Protein AF-A0AAJ5YZA1-F1 (afdb_monomer_lite)

Structure (mmCIF, N/CA/C/O backbone):
data_AF-A0AAJ5YZA1-F1
#
_entry.id   AF-A0AAJ5YZA1-F1
#
loop_
_atom_site.group_PDB
_atom_site.id
_atom_site.type_symbol
_atom_site.label_atom_id
_atom_site.label_alt_id
_atom_site.label_comp_id
_atom_site.label_asym_id
_atom_site.label_entity_id
_atom_site.label_seq_id
_atom_site.pdbx_PDB_ins_code
_atom_site.Cartn_x
_atom_site.Cartn_y
_atom_site.Cartn_z
_atom_site.occupancy
_atom_site.B_iso_or_equiv
_atom_site.auth_seq_id
_atom_site.auth_comp_id
_atom_site.auth_asym_id
_atom_site.auth_atom_id
_atom_site.pdbx_PDB_model_num
ATOM 1 N N . MET A 1 1 ? -11.174 7.517 15.464 1.00 89.62 1 MET A N 1
ATOM 2 C CA . MET A 1 1 ? -12.011 6.631 16.299 1.00 89.62 1 MET A CA 1
ATOM 3 C C . MET A 1 1 ? -11.257 6.288 17.574 1.00 89.62 1 MET A C 1
ATOM 5 O O . MET A 1 1 ? -10.063 6.029 17.494 1.00 89.62 1 MET A O 1
ATOM 9 N N . THR A 1 2 ? -11.923 6.316 18.726 1.00 92.19 2 THR A N 1
ATOM 10 C CA . THR A 1 2 ? -11.354 5.837 19.997 1.00 92.19 2 THR A CA 1
ATOM 11 C C . THR A 1 2 ? -11.747 4.372 20.177 1.00 92.19 2 THR A C 1
ATOM 13 O O . THR A 1 2 ? -12.907 4.040 19.956 1.00 92.19 2 THR A O 1
ATOM 16 N N . THR A 1 3 ? -10.789 3.511 20.509 1.00 94.38 3 THR A N 1
ATOM 17 C CA . THR A 1 3 ? -11.004 2.083 20.776 1.00 94.38 3 THR A CA 1
ATOM 18 C C . THR A 1 3 ? -11.439 1.871 22.223 1.00 94.38 3 THR A C 1
ATOM 20 O O . THR A 1 3 ? -11.205 2.720 23.083 1.00 94.38 3 THR A O 1
ATOM 23 N N . THR A 1 4 ? -11.990 0.701 22.522 1.00 91.44 4 THR A N 1
ATOM 24 C CA . THR A 1 4 ? -12.378 0.261 23.871 1.00 91.44 4 THR A CA 1
ATOM 25 C C . THR A 1 4 ? -11.196 0.292 24.848 1.00 91.44 4 THR A C 1
ATOM 27 O O . THR A 1 4 ? -11.354 0.604 26.022 1.00 91.44 4 THR A O 1
ATOM 30 N N . SER A 1 5 ? -9.976 0.061 24.351 1.00 90.81 5 SER A N 1
ATOM 31 C CA . SER A 1 5 ? -8.723 0.187 25.115 1.00 90.81 5 SER A CA 1
ATOM 32 C C . SER A 1 5 ? -8.217 1.631 25.297 1.00 90.81 5 SER A C 1
ATOM 34 O O . SER A 1 5 ? -7.087 1.831 25.739 1.00 90.81 5 SER A O 1
ATOM 36 N N . GLY A 1 6 ? -8.997 2.644 24.904 1.00 91.31 6 GLY A N 1
ATOM 37 C CA . GLY A 1 6 ? -8.654 4.069 25.012 1.00 91.31 6 GLY A CA 1
ATOM 38 C C . GLY A 1 6 ? -7.640 4.581 23.979 1.00 91.31 6 GLY A C 1
ATOM 39 O O . GLY A 1 6 ? -7.287 5.761 23.986 1.00 91.31 6 GLY A O 1
ATOM 40 N N . ARG A 1 7 ? -7.167 3.728 23.062 1.00 92.81 7 ARG A N 1
ATOM 41 C CA . ARG A 1 7 ? -6.244 4.111 21.980 1.00 92.81 7 ARG A CA 1
ATOM 42 C C . ARG A 1 7 ? -7.012 4.755 20.825 1.00 92.81 7 ARG A C 1
ATOM 44 O O . ARG A 1 7 ? -8.223 4.606 20.701 1.00 92.81 7 ARG A O 1
ATOM 51 N N . LYS A 1 8 ? -6.314 5.477 19.946 1.00 93.62 8 LYS A N 1
ATOM 52 C CA . LYS A 1 8 ? -6.928 6.118 18.773 1.00 93.62 8 LYS A CA 1
ATOM 53 C C . LYS A 1 8 ? -6.528 5.406 17.481 1.00 93.62 8 LYS A C 1
ATOM 55 O O . LYS A 1 8 ? -5.347 5.180 17.243 1.00 93.62 8 LYS A O 1
ATOM 60 N N . LEU A 1 9 ? -7.520 5.110 16.643 1.00 95.81 9 LEU A N 1
ATOM 61 C CA . LEU A 1 9 ? -7.365 4.732 15.237 1.00 95.81 9 LEU A CA 1
ATOM 62 C C . LEU A 1 9 ? -7.745 5.934 14.369 1.00 95.81 9 LEU A C 1
ATOM 64 O O . LEU A 1 9 ? -8.856 6.464 14.484 1.00 95.81 9 LEU A O 1
ATOM 68 N N . LEU A 1 10 ? -6.817 6.414 13.544 1.00 96.25 10 LEU A N 1
ATOM 69 C CA . LEU A 1 10 ? -7.027 7.605 12.725 1.00 96.25 10 LEU A CA 1
ATOM 70 C C . LEU A 1 10 ? -7.883 7.259 11.503 1.00 96.25 10 LEU A C 1
ATOM 72 O O . LEU A 1 10 ? -7.481 6.454 10.683 1.00 96.25 10 LEU A O 1
ATOM 76 N N . THR A 1 11 ? -9.053 7.881 11.374 1.00 96.19 11 THR A N 1
ATOM 77 C CA . THR A 1 11 ? -10.028 7.610 10.298 1.00 96.19 11 THR A CA 1
ATOM 78 C C . THR A 1 11 ? -10.224 8.825 9.388 1.00 96.19 11 THR A C 1
ATOM 80 O O . THR A 1 11 ? -11.327 9.071 8.910 1.00 96.19 11 THR A O 1
ATOM 83 N N . SER A 1 12 ? -9.194 9.652 9.228 1.00 96.19 12 SER A N 1
ATOM 84 C CA . SER A 1 12 ? -9.227 10.894 8.449 1.00 96.19 12 SER A CA 1
ATOM 85 C C . SER A 1 12 ? -7.903 11.116 7.717 1.00 96.19 12 SER A C 1
ATOM 87 O O . SER A 1 12 ? -6.911 10.428 7.974 1.00 96.19 12 SER A O 1
ATOM 89 N N . GLY A 1 13 ? -7.892 12.058 6.770 1.00 96.88 13 GLY A N 1
ATOM 90 C CA . GLY A 1 13 ? -6.732 12.307 5.913 1.00 96.88 13 GLY A CA 1
ATOM 91 C C . GLY A 1 13 ? -6.322 11.049 5.143 1.00 96.88 13 GLY A C 1
ATOM 92 O O . GLY A 1 13 ? -7.172 10.281 4.693 1.00 96.88 13 GLY A O 1
ATOM 93 N N . TRP A 1 14 ? -5.016 10.809 5.035 1.00 97.12 14 TRP A N 1
ATOM 94 C CA . TRP A 1 14 ? -4.467 9.637 4.349 1.00 97.12 14 TRP A CA 1
ATOM 95 C C . TRP A 1 14 ? -4.962 8.307 4.933 1.00 97.12 14 TRP A C 1
ATOM 97 O O . TRP A 1 14 ? -5.378 7.425 4.182 1.00 97.12 14 TRP A O 1
ATOM 107 N N . TRP A 1 15 ? -4.996 8.198 6.264 1.00 97.12 15 TRP A N 1
ATOM 108 C CA . TRP A 1 15 ? -5.462 7.004 6.982 1.00 97.12 15 TRP A CA 1
ATOM 109 C C . TRP A 1 15 ? -6.989 6.851 6.977 1.00 97.12 15 TRP A C 1
ATOM 111 O O . TRP A 1 15 ? -7.508 5.796 7.312 1.00 97.12 15 TRP A O 1
ATOM 121 N N . GLY A 1 16 ? -7.728 7.885 6.566 1.00 96.44 16 GLY A N 1
ATOM 122 C CA . GLY A 1 16 ? -9.155 7.781 6.254 1.00 96.44 16 GLY A CA 1
ATOM 123 C C . GLY A 1 16 ? -9.433 7.268 4.841 1.00 96.44 16 GLY A C 1
ATOM 124 O O . GLY A 1 16 ? -10.540 6.818 4.566 1.00 96.44 16 GLY A O 1
ATOM 125 N N . ARG A 1 17 ? -8.444 7.329 3.941 1.00 96.56 17 ARG A N 1
ATOM 126 C CA . ARG A 1 17 ? -8.588 6.923 2.537 1.00 96.56 17 ARG A CA 1
ATOM 127 C C . ARG A 1 17 ? -8.099 5.495 2.278 1.00 96.56 17 ARG A C 1
ATOM 129 O O . ARG A 1 17 ? -8.671 4.806 1.442 1.00 96.56 17 ARG A O 1
ATOM 136 N N . SER A 1 18 ? -7.071 5.045 2.992 1.00 97.69 18 SER A N 1
ATOM 137 C CA . SER A 1 18 ? -6.615 3.648 2.993 1.00 97.69 18 SER A CA 1
ATOM 138 C C . SER A 1 18 ? -5.948 3.315 4.324 1.00 97.69 18 SER A C 1
ATOM 140 O O . SER A 1 18 ? -5.539 4.220 5.050 1.00 97.69 18 SER A O 1
ATOM 142 N N . ARG A 1 19 ? -5.828 2.027 4.648 1.00 98.06 19 ARG A N 1
ATOM 143 C CA . ARG A 1 19 ? -5.186 1.571 5.884 1.00 98.06 19 ARG A CA 1
ATOM 144 C C . ARG A 1 19 ? -3.665 1.647 5.845 1.00 98.06 19 ARG A C 1
ATOM 146 O O . ARG A 1 19 ? -3.093 1.592 6.912 1.00 98.06 19 ARG A O 1
ATOM 153 N N . HIS A 1 20 ? -3.024 1.779 4.687 1.00 98.12 20 HIS A N 1
ATOM 154 C CA . HIS A 1 20 ? -1.570 1.900 4.529 1.00 98.12 20 HIS A CA 1
ATOM 155 C C . HIS A 1 20 ? -1.202 2.843 3.369 1.00 98.12 20 HIS A C 1
ATOM 157 O O . HIS A 1 20 ? -0.550 2.433 2.403 1.00 98.12 20 HIS A O 1
ATOM 163 N N . PRO A 1 21 ? -1.576 4.131 3.446 1.00 97.75 21 PRO A N 1
ATOM 164 C CA . PRO A 1 21 ? -1.237 5.117 2.416 1.00 97.75 21 PRO A CA 1
ATOM 165 C C . PRO A 1 21 ? 0.281 5.324 2.299 1.00 97.75 21 PRO A C 1
ATOM 167 O O . PRO A 1 21 ? 0.799 5.661 1.239 1.00 97.75 21 PRO A O 1
ATOM 170 N N . ASN A 1 22 ? 1.006 5.086 3.390 1.00 98.25 22 ASN A N 1
ATOM 171 C CA . ASN A 1 22 ? 2.460 5.100 3.437 1.00 98.25 22 ASN A CA 1
ATOM 172 C C . ASN A 1 22 ? 3.084 3.982 2.588 1.00 98.25 22 ASN A C 1
ATOM 174 O O . ASN A 1 22 ? 4.110 4.220 1.967 1.00 98.25 22 ASN A O 1
ATOM 178 N N . TYR A 1 23 ? 2.462 2.801 2.496 1.00 98.50 23 TYR A N 1
ATOM 179 C CA . TYR A 1 23 ? 2.981 1.720 1.646 1.00 98.50 23 TYR A CA 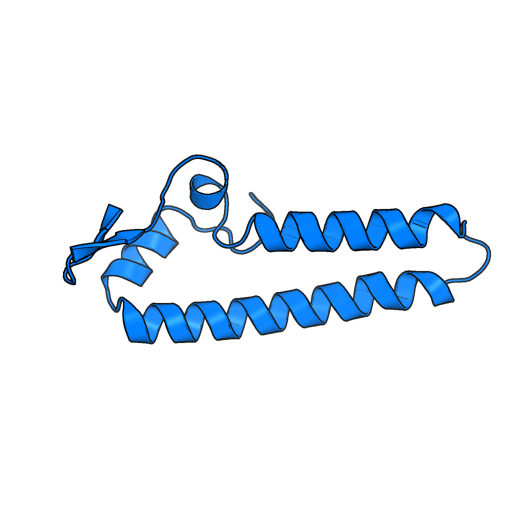1
ATOM 180 C C . TYR A 1 23 ? 2.797 2.047 0.162 1.00 98.50 23 TYR A C 1
ATOM 182 O O . TYR A 1 23 ? 3.663 1.729 -0.646 1.00 98.50 23 TYR A O 1
ATOM 190 N N . LEU A 1 24 ? 1.709 2.737 -0.198 1.00 97.88 24 LEU A N 1
ATOM 191 C CA . LEU A 1 24 ? 1.554 3.276 -1.548 1.00 97.88 24 LEU A CA 1
ATOM 192 C C . LEU A 1 24 ? 2.658 4.298 -1.862 1.00 97.88 24 LEU A C 1
ATOM 194 O O . LEU A 1 24 ? 3.251 4.239 -2.935 1.00 97.88 24 LEU A O 1
ATOM 198 N N . GLY A 1 25 ? 2.968 5.192 -0.917 1.00 98.12 25 GLY A N 1
ATOM 199 C CA . GLY A 1 25 ? 4.080 6.139 -1.042 1.00 98.12 25 GLY A CA 1
ATOM 200 C C . GLY A 1 25 ? 5.432 5.449 -1.255 1.00 98.12 25 GLY A C 1
ATOM 201 O O . GLY A 1 25 ? 6.137 5.777 -2.207 1.00 98.12 25 GLY A O 1
ATOM 202 N N . ASP A 1 26 ? 5.750 4.444 -0.435 1.00 98.25 26 ASP A N 1
ATOM 203 C CA . ASP A 1 26 ? 6.974 3.643 -0.573 1.00 98.25 26 ASP A CA 1
ATOM 204 C C . ASP A 1 26 ? 7.051 2.969 -1.952 1.00 98.25 26 ASP A C 1
ATOM 206 O O . ASP A 1 26 ? 8.097 2.965 -2.602 1.00 98.25 26 ASP A O 1
ATOM 210 N N . TRP A 1 27 ? 5.935 2.432 -2.449 1.00 98.38 27 TRP A N 1
ATOM 211 C CA . TRP A 1 27 ? 5.920 1.785 -3.758 1.00 98.38 27 TRP A CA 1
ATOM 212 C C . TRP A 1 27 ? 6.095 2.779 -4.916 1.00 98.38 27 TRP A C 1
ATOM 214 O O . TRP A 1 27 ? 6.818 2.485 -5.870 1.00 98.38 27 TRP A O 1
ATOM 224 N N . ILE A 1 28 ? 5.510 3.980 -4.814 1.00 98.44 28 ILE A N 1
ATOM 225 C CA . ILE A 1 28 ? 5.743 5.085 -5.761 1.00 98.44 28 ILE A CA 1
ATOM 226 C C . ILE A 1 28 ? 7.222 5.487 -5.766 1.00 98.44 28 ILE A C 1
ATOM 228 O O . ILE A 1 28 ? 7.792 5.706 -6.835 1.00 98.44 28 ILE A O 1
ATOM 232 N N . MET A 1 29 ? 7.870 5.540 -4.599 1.00 98.44 29 MET A N 1
ATOM 233 C CA . MET A 1 29 ? 9.312 5.786 -4.528 1.00 98.44 29 MET A CA 1
ATOM 234 C C . MET A 1 29 ? 10.114 4.693 -5.240 1.00 98.44 29 MET A C 1
ATOM 236 O O . MET A 1 29 ? 11.059 5.010 -5.959 1.00 98.44 29 MET A O 1
ATOM 240 N N . GLY A 1 30 ? 9.713 3.425 -5.112 1.00 98.06 30 GLY A N 1
ATOM 241 C CA . GLY A 1 30 ? 10.357 2.335 -5.841 1.00 98.06 30 GLY A CA 1
ATOM 242 C C . GLY A 1 30 ? 10.260 2.488 -7.360 1.00 98.06 30 GLY A C 1
ATOM 243 O O . GLY A 1 30 ? 11.248 2.285 -8.061 1.00 98.06 30 GLY A O 1
ATOM 244 N N . TRP A 1 31 ? 9.113 2.941 -7.873 1.00 98.50 31 TRP A N 1
ATOM 245 C CA . TRP A 1 31 ? 8.991 3.328 -9.281 1.00 98.50 31 TRP A CA 1
ATOM 246 C C . TRP A 1 31 ? 9.919 4.489 -9.650 1.00 98.50 31 TRP A C 1
ATOM 248 O O . TRP A 1 31 ? 10.586 4.426 -10.681 1.00 98.50 31 TRP A O 1
ATOM 258 N N . ALA A 1 32 ? 10.003 5.524 -8.810 1.00 98.44 32 ALA A N 1
ATOM 259 C CA . ALA A 1 32 ? 10.860 6.683 -9.056 1.00 98.44 32 ALA A CA 1
ATOM 260 C C . ALA A 1 32 ? 12.354 6.321 -9.146 1.00 98.44 32 ALA A C 1
ATOM 262 O O . ALA A 1 32 ? 13.095 6.988 -9.864 1.00 98.44 32 ALA A O 1
ATOM 263 N N . TRP A 1 33 ? 12.798 5.258 -8.468 1.00 97.75 33 TRP A N 1
ATOM 264 C CA . TRP A 1 33 ? 14.170 4.751 -8.582 1.00 97.75 33 TRP A CA 1
ATOM 265 C C . TRP A 1 33 ? 14.421 3.989 -9.885 1.00 97.75 33 TRP A C 1
ATOM 267 O O . TRP A 1 33 ? 15.508 4.088 -10.448 1.00 97.75 33 TRP A O 1
ATOM 277 N N . CYS A 1 34 ? 13.434 3.233 -10.371 1.00 98.25 34 CYS A N 1
ATOM 278 C CA . CYS A 1 34 ? 13.601 2.346 -11.525 1.00 98.25 34 CYS A CA 1
ATOM 279 C C . CYS A 1 34 ? 13.352 3.039 -12.872 1.00 98.25 34 CYS A C 1
ATOM 281 O O . CYS A 1 34 ? 14.023 2.720 -13.849 1.00 98.25 34 CYS A O 1
ATOM 283 N N . LEU A 1 35 ? 12.411 3.989 -12.941 1.00 98.31 35 LEU A N 1
ATOM 284 C CA . LEU A 1 35 ? 12.041 4.668 -14.193 1.00 98.31 35 LEU A CA 1
ATOM 285 C C . LEU A 1 35 ? 13.216 5.377 -14.906 1.00 98.31 35 LEU A C 1
ATOM 287 O O . LEU A 1 35 ? 13.283 5.294 -16.134 1.00 98.31 35 LEU A O 1
ATOM 291 N N . PRO A 1 36 ? 14.180 6.018 -14.207 1.00 98.38 36 PRO A N 1
ATOM 292 C CA . PRO A 1 36 ? 15.352 6.618 -14.852 1.00 98.38 36 PRO A CA 1
ATOM 293 C C . PRO A 1 36 ? 16.266 5.624 -15.583 1.00 98.38 36 PRO A C 1
ATOM 295 O O . PRO A 1 36 ? 17.060 6.043 -16.421 1.00 98.38 36 PRO A O 1
ATOM 298 N N . CYS A 1 37 ? 16.164 4.317 -15.312 1.00 97.94 37 CYS A N 1
ATOM 299 C CA . CYS A 1 37 ? 16.931 3.293 -16.024 1.00 97.94 37 CYS A CA 1
ATOM 300 C C . CYS A 1 37 ? 16.433 3.046 -17.463 1.00 97.94 37 CYS A C 1
ATOM 302 O O . CYS A 1 37 ? 17.056 2.281 -18.200 1.00 97.94 37 CYS A O 1
ATOM 304 N N . GLY A 1 38 ? 15.323 3.671 -17.873 1.00 97.31 38 GLY A N 1
ATOM 305 C CA . GLY A 1 38 ? 14.717 3.462 -19.186 1.00 97.31 38 GLY A CA 1
ATOM 306 C C . GLY A 1 38 ? 14.091 2.073 -19.327 1.00 97.31 38 GLY A C 1
ATOM 307 O O . GLY A 1 38 ? 13.776 1.416 -18.337 1.00 97.31 38 GLY A O 1
ATOM 308 N N . PHE A 1 39 ? 13.882 1.624 -20.566 1.00 97.88 39 PHE A N 1
ATOM 309 C CA . PHE A 1 39 ? 13.101 0.411 -20.871 1.00 97.88 39 PHE A CA 1
ATOM 310 C C . PHE A 1 39 ? 13.864 -0.622 -21.713 1.00 97.88 39 PHE A C 1
ATOM 312 O O . PHE A 1 39 ? 13.262 -1.534 -22.271 1.00 97.88 39 PHE A O 1
ATOM 319 N N . SER A 1 40 ? 15.189 -0.493 -21.822 1.00 97.94 40 SER A N 1
ATOM 320 C CA . SER A 1 40 ? 16.029 -1.420 -22.598 1.00 97.94 40 SER A CA 1
ATOM 321 C C . SER A 1 40 ? 16.186 -2.793 -21.938 1.00 97.94 40 SER A C 1
ATOM 323 O O . SER A 1 40 ? 16.498 -3.770 -22.613 1.00 97.94 40 SER A O 1
ATOM 325 N N . THR A 1 41 ? 15.975 -2.880 -20.623 1.00 97.25 41 THR A N 1
ATOM 326 C CA . THR A 1 41 ? 16.048 -4.124 -19.853 1.00 97.25 41 THR A CA 1
ATOM 327 C C . THR A 1 41 ? 15.021 -4.127 -18.717 1.00 97.25 41 THR A C 1
ATOM 329 O O . THR A 1 41 ? 14.808 -3.089 -18.085 1.00 97.25 41 THR A O 1
ATOM 332 N N . PRO A 1 42 ? 14.388 -5.276 -18.408 1.00 97.50 42 PRO A N 1
ATOM 333 C CA . PRO A 1 42 ? 13.435 -5.381 -17.304 1.00 97.50 42 PRO A CA 1
ATOM 334 C C . PRO A 1 42 ? 14.105 -5.470 -15.923 1.00 97.50 42 PRO A C 1
ATOM 336 O O . PRO A 1 42 ? 13.422 -5.338 -14.912 1.00 97.50 42 PRO A O 1
ATOM 339 N N . ILE A 1 43 ? 15.425 -5.689 -15.858 1.00 98.12 43 ILE A N 1
ATOM 340 C CA . ILE A 1 43 ? 16.147 -5.992 -14.611 1.00 98.12 43 ILE A CA 1
ATOM 341 C C . ILE A 1 43 ? 15.905 -4.954 -13.494 1.00 98.12 43 ILE A C 1
ATOM 343 O O . ILE A 1 43 ? 15.588 -5.377 -12.380 1.00 98.12 43 ILE A O 1
ATOM 347 N N . PRO A 1 44 ? 15.974 -3.626 -13.737 1.00 98.06 44 PRO A N 1
ATOM 348 C CA . PRO A 1 44 ? 15.716 -2.631 -12.693 1.00 98.06 44 PRO A CA 1
ATOM 349 C C . PRO A 1 44 ? 14.312 -2.746 -12.086 1.00 98.06 44 PRO A C 1
ATOM 351 O O . PRO A 1 44 ? 14.126 -2.515 -10.894 1.00 98.06 44 PRO A O 1
ATOM 354 N N . TYR A 1 45 ? 13.323 -3.153 -12.884 1.00 98.31 45 TYR A N 1
ATOM 355 C CA . TYR A 1 45 ? 11.920 -3.236 -12.478 1.00 98.31 45 TYR A CA 1
ATOM 356 C C . TYR A 1 45 ? 11.601 -4.476 -11.637 1.00 98.31 45 TYR A C 1
ATOM 358 O O . TYR A 1 45 ? 10.549 -4.514 -10.994 1.00 98.31 45 TYR A O 1
ATOM 366 N N . PHE A 1 46 ? 12.510 -5.456 -11.541 1.00 98.19 46 PHE A N 1
ATOM 367 C CA . PHE A 1 46 ? 12.358 -6.537 -10.563 1.00 98.19 46 PHE A CA 1
ATOM 368 C C . PHE A 1 46 ? 12.284 -6.009 -9.131 1.00 98.19 46 PHE A C 1
ATOM 370 O O . PHE A 1 46 ? 11.574 -6.596 -8.317 1.00 98.19 46 PHE A O 1
ATOM 377 N N . TYR A 1 47 ? 12.929 -4.874 -8.835 1.00 98.12 47 TYR A N 1
ATOM 378 C CA . TYR A 1 47 ? 12.798 -4.214 -7.539 1.00 98.12 47 TYR A CA 1
ATOM 379 C C . TYR A 1 47 ? 11.347 -3.810 -7.247 1.00 98.12 47 TYR A C 1
ATOM 381 O O . TYR A 1 47 ? 10.827 -4.128 -6.180 1.00 98.12 47 TYR A O 1
ATOM 389 N N . VAL A 1 48 ? 10.66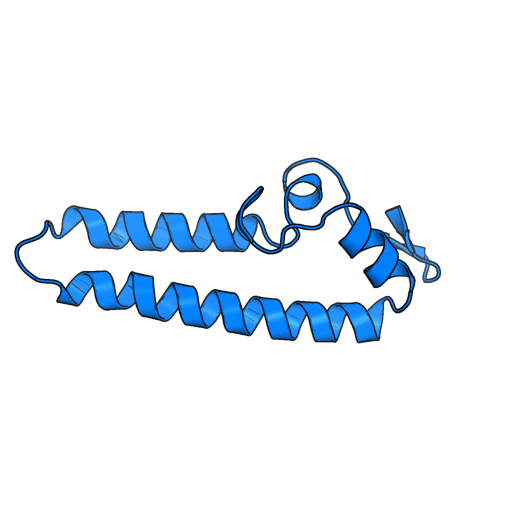5 -3.176 -8.206 1.00 98.19 48 VAL A N 1
ATOM 390 C CA . VAL A 1 48 ? 9.266 -2.743 -8.062 1.00 98.19 48 VAL A CA 1
ATOM 391 C C . VAL A 1 48 ? 8.341 -3.930 -7.794 1.00 98.19 48 VAL A C 1
ATOM 393 O O . VAL A 1 48 ? 7.463 -3.845 -6.931 1.00 98.19 48 VAL A O 1
ATOM 396 N N . VAL A 1 49 ? 8.543 -5.036 -8.517 1.00 98.44 49 VAL A N 1
ATOM 397 C CA . VAL A 1 49 ? 7.753 -6.267 -8.365 1.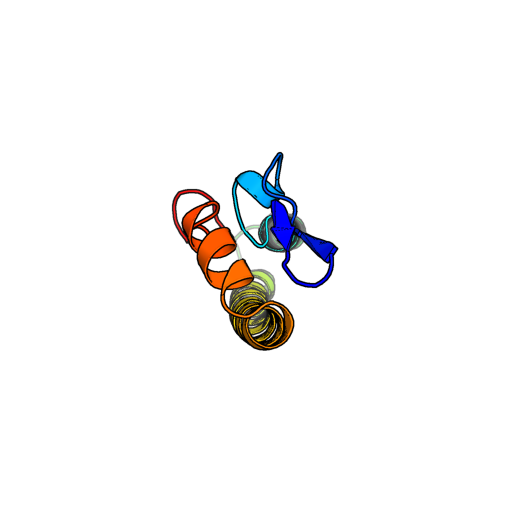00 98.44 49 VAL A CA 1
ATOM 398 C C . VAL A 1 49 ? 8.006 -6.906 -7.003 1.00 98.44 49 VAL A C 1
ATOM 400 O O . VAL A 1 49 ? 7.063 -7.162 -6.256 1.00 98.44 49 VAL A O 1
ATOM 403 N N . TYR A 1 50 ? 9.276 -7.115 -6.649 1.00 98.44 50 TYR A N 1
ATOM 404 C CA . TYR A 1 50 ? 9.671 -7.631 -5.340 1.00 98.44 50 TYR A CA 1
ATOM 4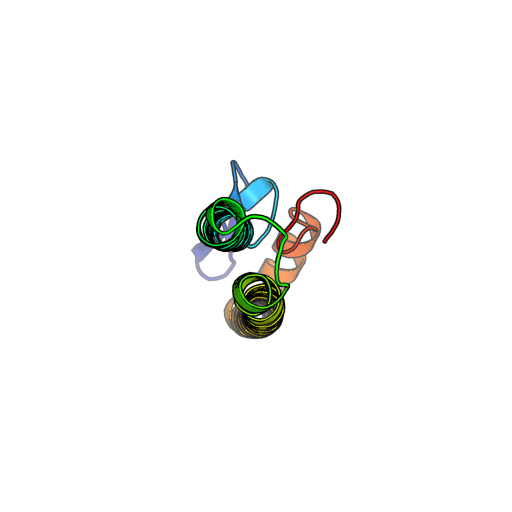05 C C . TYR A 1 50 ? 9.071 -6.791 -4.208 1.00 98.44 50 TYR A C 1
ATOM 407 O O . TYR A 1 50 ? 8.490 -7.331 -3.263 1.00 98.44 50 TYR A O 1
ATOM 415 N N . PHE A 1 51 ? 9.164 -5.466 -4.318 1.00 98.38 51 PHE A N 1
ATOM 416 C CA . PHE A 1 51 ? 8.718 -4.571 -3.266 1.00 98.38 51 PHE A CA 1
ATOM 417 C C . PHE A 1 51 ? 7.191 -4.545 -3.139 1.00 98.38 51 PHE A C 1
ATOM 419 O O . PHE A 1 51 ? 6.686 -4.523 -2.018 1.00 98.38 51 PHE A O 1
ATOM 426 N N . ALA A 1 52 ? 6.448 -4.673 -4.244 1.00 98.25 52 ALA A N 1
ATOM 427 C CA . ALA A 1 52 ? 4.997 -4.861 -4.205 1.00 98.25 52 ALA A CA 1
ATOM 428 C C . ALA A 1 52 ? 4.603 -6.112 -3.399 1.00 98.25 52 ALA A C 1
ATOM 430 O O . ALA A 1 52 ? 3.749 -6.033 -2.513 1.00 98.25 52 ALA A O 1
ATOM 431 N N . VAL A 1 53 ? 5.257 -7.254 -3.655 1.00 98.56 53 VAL A N 1
ATOM 432 C CA . VAL A 1 53 ? 4.999 -8.509 -2.923 1.00 98.56 53 VAL A CA 1
ATOM 433 C C . VAL A 1 53 ? 5.354 -8.363 -1.442 1.00 98.56 53 VAL A C 1
ATOM 435 O O . VAL A 1 53 ? 4.590 -8.790 -0.572 1.00 98.56 53 VAL A O 1
ATOM 438 N N . LEU A 1 54 ? 6.482 -7.717 -1.137 1.00 98.56 54 LEU A N 1
ATOM 439 C CA . LEU A 1 54 ? 6.898 -7.452 0.238 1.00 98.56 54 LEU A CA 1
ATOM 440 C C . LEU A 1 54 ? 5.870 -6.592 0.981 1.00 98.56 54 LEU A C 1
ATOM 442 O O . LEU A 1 54 ? 5.495 -6.929 2.106 1.00 98.56 54 LEU A O 1
ATOM 446 N N . LEU A 1 55 ? 5.404 -5.500 0.371 1.00 98.44 55 LEU A N 1
ATOM 447 C CA . LEU A 1 55 ? 4.431 -4.588 0.974 1.00 98.44 55 LEU A CA 1
ATOM 448 C C . LEU A 1 55 ? 3.070 -5.256 1.166 1.00 98.44 55 LEU A C 1
ATOM 450 O O . LEU A 1 55 ? 2.466 -5.086 2.223 1.00 98.44 55 LEU A O 1
ATOM 454 N N . TRP A 1 56 ? 2.629 -6.071 0.207 1.00 98.44 56 TRP A N 1
ATOM 455 C CA . TRP A 1 56 ? 1.426 -6.893 0.337 1.00 98.44 56 TRP A CA 1
ATOM 456 C C . TRP A 1 56 ? 1.517 -7.841 1.540 1.00 98.44 56 TRP A C 1
ATOM 458 O O . TRP A 1 56 ? 0.684 -7.814 2.447 1.00 98.44 56 TRP A O 1
ATOM 468 N N . HIS A 1 57 ? 2.578 -8.648 1.612 1.00 98.62 57 HIS A N 1
ATOM 469 C CA . HIS A 1 57 ? 2.764 -9.572 2.729 1.00 98.62 57 HIS A CA 1
ATOM 470 C C . HIS A 1 57 ? 2.870 -8.829 4.073 1.00 98.62 57 HIS A C 1
ATOM 472 O O . HIS A 1 57 ? 2.295 -9.249 5.081 1.00 98.62 57 HIS A O 1
ATOM 478 N N . ARG A 1 58 ? 3.561 -7.682 4.088 1.00 98.56 58 ARG A N 1
ATOM 479 C CA . ARG A 1 58 ? 3.679 -6.820 5.268 1.00 98.56 58 ARG A CA 1
ATOM 480 C C . ARG A 1 58 ? 2.317 -6.312 5.738 1.00 98.56 58 ARG A C 1
ATOM 482 O O . ARG A 1 58 ? 2.040 -6.392 6.931 1.00 98.56 58 ARG A O 1
ATOM 489 N N . GLN A 1 59 ? 1.478 -5.842 4.821 1.00 98.31 59 GLN A N 1
ATOM 490 C CA . GLN A 1 59 ? 0.119 -5.385 5.108 1.00 98.31 59 GLN A CA 1
ATOM 491 C C . GLN A 1 59 ? -0.754 -6.508 5.684 1.00 98.31 59 GLN A C 1
ATOM 493 O O . GLN A 1 59 ? -1.550 -6.250 6.582 1.00 98.31 59 GLN A O 1
ATOM 498 N N . LEU A 1 60 ? -0.624 -7.752 5.208 1.00 98.25 60 LEU A N 1
ATOM 499 C CA . LEU A 1 60 ? -1.405 -8.877 5.747 1.00 98.25 60 LEU A CA 1
ATOM 500 C C . LEU A 1 60 ? -1.029 -9.164 7.200 1.00 98.25 60 LEU A C 1
ATOM 502 O O . LEU A 1 60 ? -1.900 -9.339 8.051 1.00 98.25 60 LEU A O 1
ATOM 506 N N . ARG A 1 61 ? 0.274 -9.169 7.489 1.00 98.44 61 ARG A N 1
ATOM 507 C CA . ARG A 1 61 ? 0.784 -9.383 8.844 1.00 98.44 61 ARG A CA 1
ATOM 508 C C . ARG A 1 61 ? 0.400 -8.246 9.792 1.00 9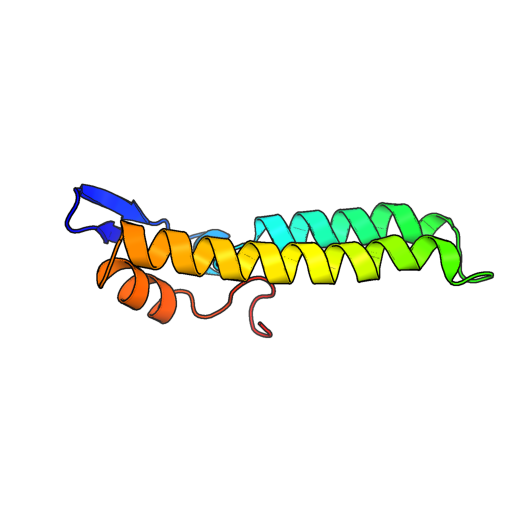8.44 61 ARG A C 1
ATOM 510 O O . ARG A 1 61 ? 0.107 -8.511 10.954 1.00 98.44 61 ARG A O 1
ATOM 517 N N . ASP A 1 62 ? 0.405 -7.002 9.314 1.00 98.12 62 ASP A N 1
ATOM 518 C CA . ASP A 1 62 ? 0.002 -5.852 10.129 1.00 98.12 62 ASP A CA 1
ATOM 519 C C . ASP A 1 62 ? -1.506 -5.860 10.427 1.00 98.12 62 ASP A C 1
ATOM 521 O O . ASP A 1 62 ? -1.907 -5.572 11.554 1.00 98.12 62 ASP A O 1
ATOM 525 N N . ASP A 1 63 ? -2.339 -6.286 9.468 1.00 97.50 63 ASP A N 1
ATOM 526 C CA . ASP A 1 63 ? -3.785 -6.463 9.668 1.00 97.50 63 ASP A CA 1
ATOM 527 C C . ASP A 1 63 ? -4.084 -7.538 10.728 1.00 97.50 63 ASP A C 1
ATOM 529 O O . ASP A 1 63 ? -4.899 -7.311 11.622 1.00 97.50 63 ASP A O 1
ATOM 533 N N . ASP A 1 64 ? -3.376 -8.674 10.694 1.00 98.00 64 ASP A N 1
ATOM 534 C CA . ASP A 1 64 ? -3.484 -9.728 11.715 1.00 98.00 64 ASP A CA 1
ATOM 535 C C . ASP A 1 64 ? -3.049 -9.229 13.106 1.00 98.00 64 ASP A C 1
ATOM 537 O O . ASP A 1 64 ? -3.759 -9.419 14.099 1.00 98.00 64 ASP A O 1
ATOM 541 N N . ALA A 1 65 ? -1.922 -8.515 13.185 1.00 97.94 65 ALA A N 1
ATOM 542 C CA . ALA A 1 65 ? -1.445 -7.924 14.433 1.00 97.94 65 ALA A CA 1
ATOM 543 C C . ALA A 1 65 ? -2.431 -6.882 14.994 1.00 97.94 65 ALA A C 1
ATOM 545 O O . ALA A 1 65 ? -2.712 -6.870 16.198 1.00 97.94 65 ALA A O 1
ATOM 546 N N . CYS A 1 66 ? -2.999 -6.029 14.138 1.00 97.06 66 CYS A N 1
ATOM 547 C CA . CYS A 1 66 ? -3.987 -5.031 14.534 1.00 97.06 66 CYS A CA 1
ATOM 548 C C . CYS A 1 66 ? -5.313 -5.669 14.955 1.00 97.06 66 CYS A C 1
ATOM 550 O O . CYS A 1 66 ? -5.883 -5.247 15.963 1.00 97.06 66 CYS A O 1
ATOM 552 N N . ARG A 1 67 ? -5.771 -6.728 14.277 1.00 96.88 67 ARG A N 1
ATOM 553 C CA . ARG A 1 67 ? -6.963 -7.478 14.693 1.00 96.88 67 ARG A CA 1
ATOM 554 C C . ARG A 1 67 ? -6.770 -8.116 16.068 1.00 96.88 67 ARG A C 1
ATOM 556 O O . ARG A 1 67 ? -7.645 -7.981 16.918 1.00 96.88 67 ARG A O 1
ATOM 563 N N . LYS A 1 68 ? -5.606 -8.716 16.339 1.00 96.81 68 LYS A N 1
ATOM 564 C CA . LYS A 1 68 ? -5.259 -9.247 17.674 1.00 96.81 68 LYS A CA 1
ATOM 565 C C . LYS A 1 68 ? -5.210 -8.154 18.747 1.00 96.81 68 LYS A C 1
ATOM 567 O O . LYS A 1 68 ? -5.602 -8.389 19.884 1.00 96.81 68 LYS A O 1
ATOM 572 N N . LYS A 1 69 ? -4.738 -6.954 18.396 1.00 95.62 69 LYS A N 1
ATOM 573 C CA . LYS A 1 69 ? -4.544 -5.831 19.331 1.00 95.62 69 LYS A CA 1
ATOM 574 C C . LYS A 1 69 ? -5.816 -5.034 19.633 1.00 95.62 69 LYS A C 1
ATOM 576 O O . LYS A 1 69 ? -5.964 -4.543 20.752 1.00 95.62 69 LYS A O 1
ATOM 581 N N . TYR A 1 70 ? -6.675 -4.828 18.638 1.00 96.44 70 TYR A N 1
ATOM 582 C CA . TYR A 1 70 ? -7.845 -3.947 18.728 1.00 96.44 70 TYR A CA 1
ATOM 583 C C . TYR A 1 70 ? -9.180 -4.705 18.663 1.00 96.44 70 TYR A C 1
ATOM 585 O O . TYR A 1 70 ? -10.216 -4.116 18.960 1.00 96.44 70 TYR A O 1
ATOM 593 N N . GLY A 1 71 ? -9.179 -5.996 18.317 1.00 95.88 71 GLY A N 1
ATOM 594 C CA . GLY A 1 71 ? -10.380 -6.831 18.294 1.00 95.88 71 GLY A CA 1
ATOM 595 C C . GLY A 1 71 ? -11.486 -6.236 17.421 1.00 95.88 71 GLY A C 1
ATOM 596 O O . GLY A 1 71 ? -11.231 -5.792 16.302 1.00 95.88 71 GLY A O 1
ATOM 597 N N . ALA A 1 72 ? -12.705 -6.170 17.960 1.00 97.00 72 ALA A N 1
ATOM 598 C CA . ALA A 1 72 ? -13.882 -5.661 17.251 1.00 97.00 72 ALA A CA 1
ATOM 599 C C . ALA A 1 72 ? -13.739 -4.200 16.777 1.00 97.00 72 ALA A C 1
ATOM 601 O O . ALA A 1 72 ? -14.316 -3.825 15.754 1.00 97.00 72 ALA A O 1
ATOM 602 N N . ASP A 1 73 ? -12.938 -3.376 17.465 1.00 97.56 73 ASP A N 1
ATOM 603 C CA . ASP A 1 73 ? -12.677 -1.999 17.032 1.00 97.56 73 ASP A CA 1
ATOM 604 C C . ASP A 1 73 ? -11.900 -1.959 15.708 1.00 97.56 73 ASP A C 1
ATOM 606 O O . ASP A 1 73 ? -12.091 -1.038 14.907 1.00 97.56 73 ASP A O 1
ATOM 610 N N . TRP A 1 74 ? -11.058 -2.969 15.447 1.00 97.81 74 TRP A N 1
ATOM 611 C CA . TRP A 1 74 ? -10.381 -3.114 14.159 1.00 97.81 74 TRP A CA 1
ATOM 612 C C . TRP A 1 74 ? -11.373 -3.398 13.038 1.00 97.81 74 TRP A C 1
ATOM 614 O O . TRP A 1 74 ? -11.279 -2.797 11.974 1.00 97.81 74 TRP A O 1
ATOM 624 N N . ASP A 1 75 ? -12.366 -4.255 13.274 1.00 97.31 75 ASP A N 1
ATOM 625 C CA . ASP A 1 75 ? -13.367 -4.575 12.255 1.00 97.31 75 ASP A CA 1
ATOM 626 C C . ASP A 1 75 ? -14.217 -3.348 11.904 1.00 97.31 75 ASP A C 1
ATOM 628 O O . ASP A 1 75 ? -14.520 -3.109 10.734 1.00 97.31 75 ASP A O 1
ATOM 632 N N . VAL A 1 76 ? -14.557 -2.519 12.897 1.00 97.25 76 VAL A N 1
ATOM 633 C CA . VAL A 1 76 ? -15.228 -1.229 12.666 1.00 97.25 76 VAL A CA 1
ATOM 634 C C . VAL A 1 76 ? -14.331 -0.279 11.872 1.00 97.25 76 VAL A C 1
ATOM 636 O O . VAL A 1 76 ? -14.802 0.375 10.937 1.00 97.25 76 VAL A O 1
ATOM 639 N N . TYR A 1 77 ? -13.040 -0.216 12.203 1.00 97.62 77 TYR A N 1
ATOM 640 C CA . TYR A 1 77 ? -12.066 0.573 11.453 1.00 97.62 77 TYR A CA 1
ATOM 641 C C . TYR A 1 77 ? -11.959 0.114 9.992 1.00 97.62 77 TYR A C 1
ATOM 643 O O . TYR A 1 77 ? -12.066 0.937 9.083 1.00 97.62 77 TYR A O 1
ATOM 651 N N . CYS A 1 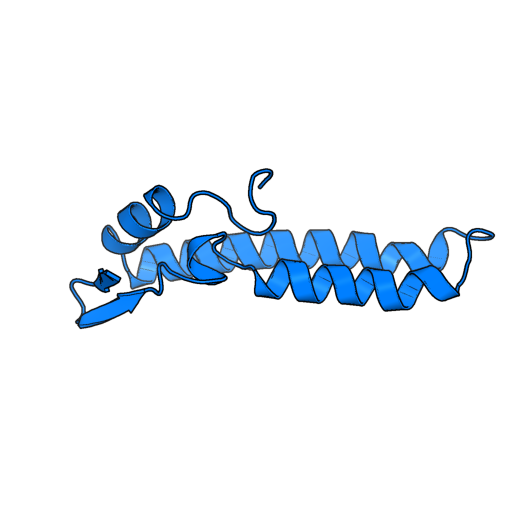78 ? -11.861 -1.194 9.753 1.00 97.25 78 CYS A N 1
ATOM 652 C CA . CYS A 1 78 ? -11.793 -1.786 8.420 1.00 97.25 78 CYS A CA 1
ATOM 653 C C . CYS A 1 78 ? -13.057 -1.540 7.591 1.00 97.25 78 CYS A C 1
ATOM 655 O O . CYS A 1 78 ? -12.949 -1.365 6.382 1.00 97.25 78 CYS A O 1
ATOM 657 N N . ARG A 1 79 ? -14.245 -1.468 8.209 1.00 97.31 79 ARG A N 1
ATOM 658 C CA . ARG A 1 79 ? -15.480 -1.067 7.508 1.00 97.31 79 ARG A CA 1
ATOM 659 C C . ARG A 1 79 ? -15.474 0.409 7.110 1.00 97.31 79 ARG A C 1
ATOM 661 O O . ARG A 1 79 ? -15.995 0.751 6.056 1.00 97.31 79 ARG A O 1
ATOM 668 N N . ARG A 1 80 ? -14.904 1.285 7.946 1.00 96.75 80 ARG A N 1
ATOM 669 C CA . ARG A 1 80 ? -14.806 2.727 7.655 1.00 96.75 80 ARG A CA 1
ATOM 670 C C . ARG A 1 80 ? -13.761 3.039 6.590 1.00 96.75 80 ARG A C 1
ATOM 672 O O . ARG A 1 80 ? -13.970 3.936 5.785 1.00 96.75 80 ARG A O 1
ATOM 679 N N . VAL A 1 81 ? -12.647 2.317 6.607 1.00 97.81 81 VAL A N 1
ATOM 680 C CA . VAL A 1 81 ? -11.521 2.510 5.691 1.00 97.81 81 VAL A CA 1
ATOM 681 C C . VAL A 1 81 ? -11.272 1.181 4.981 1.00 97.81 81 VAL A C 1
ATOM 683 O O . VAL A 1 81 ? -10.386 0.449 5.410 1.00 97.81 81 VAL A O 1
ATOM 686 N N . PRO A 1 82 ? -12.067 0.813 3.954 1.00 97.19 82 PRO A N 1
ATOM 687 C CA . PRO A 1 82 ? -12.066 -0.537 3.376 1.00 97.19 82 PRO A CA 1
ATOM 688 C C . PRO A 1 82 ? -10.782 -0.885 2.620 1.00 97.19 82 PRO A C 1
ATOM 690 O O . PRO A 1 82 ? -10.352 -2.043 2.661 1.00 97.19 82 PRO A O 1
ATOM 693 N N . TYR A 1 83 ? -10.153 0.112 1.998 1.00 98.19 83 TYR A N 1
ATOM 694 C CA . TYR A 1 83 ? -8.952 -0.057 1.185 1.00 98.19 83 TYR A CA 1
ATOM 695 C C . TYR A 1 83 ? -7.708 -0.246 2.048 1.00 98.19 83 TYR A C 1
ATOM 697 O O . TYR A 1 83 ? -7.508 0.455 3.042 1.00 98.19 83 TYR A O 1
ATOM 705 N N . ARG A 1 84 ? -6.856 -1.190 1.662 1.00 97.50 84 ARG A N 1
ATOM 706 C CA . ARG A 1 84 ? -5.626 -1.562 2.355 1.00 97.50 84 ARG A CA 1
ATOM 707 C C . ARG A 1 84 ? -4.485 -0.645 1.968 1.00 97.50 84 ARG A C 1
ATOM 709 O O . ARG A 1 84 ? -3.932 -0.018 2.857 1.00 97.50 84 ARG A O 1
ATOM 716 N N . ILE A 1 85 ? -4.143 -0.555 0.686 1.00 97.75 85 ILE A N 1
ATOM 717 C CA . ILE A 1 85 ? -2.973 0.197 0.205 1.00 97.75 85 ILE A CA 1
ATOM 718 C C . ILE A 1 85 ? -3.388 1.201 -0.869 1.00 97.75 85 ILE A C 1
ATOM 720 O O . ILE A 1 85 ? -3.097 2.387 -0.730 1.00 97.75 85 ILE A O 1
ATOM 724 N N . ILE A 1 86 ? -4.071 0.748 -1.924 1.00 96.69 86 ILE A N 1
ATOM 725 C CA . ILE A 1 86 ? -4.437 1.581 -3.072 1.00 96.69 86 ILE A CA 1
ATOM 726 C C . ILE A 1 86 ? -5.907 1.977 -2.924 1.00 96.69 86 ILE A C 1
ATOM 728 O O . ILE A 1 86 ? -6.793 1.130 -3.074 1.00 96.69 86 ILE A O 1
ATOM 732 N N . PRO A 1 87 ? -6.204 3.260 -2.667 1.00 94.75 87 PRO A N 1
ATOM 733 C CA . PRO A 1 87 ? -7.580 3.717 -2.540 1.00 94.75 87 PRO A CA 1
ATOM 734 C C . PRO A 1 87 ? -8.404 3.352 -3.776 1.00 94.75 87 PRO A C 1
ATOM 736 O O . PRO A 1 87 ? -7.929 3.511 -4.898 1.00 94.75 87 PRO A O 1
ATOM 739 N N . TYR A 1 88 ? -9.640 2.894 -3.570 1.00 94.00 88 TYR A N 1
ATOM 740 C CA . TYR A 1 88 ? -10.578 2.511 -4.637 1.00 94.00 88 TYR A CA 1
ATOM 741 C C . TYR A 1 88 ? -10.202 1.265 -5.453 1.00 94.00 88 TYR A C 1
ATOM 743 O O . TYR A 1 88 ? -10.967 0.884 -6.333 1.00 94.00 88 TYR A O 1
ATOM 751 N N . VAL A 1 89 ? -9.087 0.597 -5.137 1.00 95.12 89 VAL A N 1
ATOM 752 C CA . VAL A 1 89 ? -8.633 -0.616 -5.839 1.00 95.12 89 VAL A CA 1
ATOM 753 C C . VAL A 1 89 ? -8.408 -1.770 -4.865 1.00 95.12 89 VAL A C 1
ATOM 755 O O . VAL A 1 89 ? -8.998 -2.835 -5.035 1.00 95.12 89 VAL A O 1
ATOM 758 N N . TYR A 1 90 ? -7.576 -1.564 -3.839 1.00 92.94 90 TYR A N 1
ATOM 759 C CA . TYR A 1 90 ? -7.164 -2.603 -2.894 1.00 92.94 90 TYR A CA 1
ATOM 760 C C . TYR A 1 90 ? -6.943 -2.060 -1.489 1.00 92.94 90 TYR A C 1
ATOM 762 O O . TYR A 1 90 ? -7.615 -2.565 -0.564 1.00 92.94 90 TYR A O 1
#

Radius of gyration: 15.9 Å; chains: 1; bounding box: 32×22×48 Å

InterPro domains:
  IPR001171 Sterol biosynthesis ERG24/DHCR-like [PF01222] (1-90)

pLDDT: mean 97.03, std 1.92, range [89.62, 98.62]

Foldseek 3Di:
DQAPVRDDQDCDDQCVQAVCQVLLVVLVVLCVVQVVVPDPDCVSVVSSVVSVVVSVVVLVVVLVVCCVVRPVVSVVSCVSHVHHHDGPPD

Secondary structure (DSSP, 8-state):
-B-TTS-B---SHHHHH-S-HHHHHHHHHHHHHHGGG-SS-SGGGHHHHHHHHHHHHHHHHHHHHHHHHHTHHHHHHHHHS--SSSTTT-

Organism: NCBI:txid1514897

Sequence (90 aa):
MTTTSGRKLLTSGWWGRSRHPNYLGDWIMGWAWCLPCGFSTPIPYFYVVYFAVLLWHRQLRDDDACRKKYGADWDVYCRRVPYRIIPYVY